Protein AF-X1DYA6-F1 (afdb_monomer_lite)

InterPro domains:
  IPR012340 Nucleic acid-binding, OB-fold [G3DSA:2.40.50.140] (9-68)
  IPR012340 Nucleic acid-binding, OB-fold [SSF50249] (9-68)

Secondary structure (DSSP, 8-state):
-----PPPEE--GGG--TT--SEE---EEEEE---EEEE-TTT--EEEEEEEEEE-SS-EEEEEEE--

Sequence (68 aa):
MGYEEREPIEATVAELKPRMKNVTISFKVISIGEQREIESRRDGSSHRVCDITVGDASGIVQVPLWDD

pLDDT: mean 92.36, std 11.23, range [49.69, 98.5]

Structure (mmCIF, N/CA/C/O backbone):
data_AF-X1DYA6-F1
#
_entry.id   AF-X1DYA6-F1
#
loop_
_atom_site.group_PDB
_atom_site.id
_atom_site.type_symbol
_atom_site.label_atom_id
_atom_site.label_alt_id
_atom_site.label_comp_id
_atom_site.label_asym_id
_atom_site.label_entity_id
_atom_site.label_seq_id
_atom_site.pdbx_PDB_ins_code
_atom_site.Cartn_x
_atom_site.Cartn_y
_atom_site.Cartn_z
_atom_site.occupancy
_atom_site.B_iso_or_equiv
_atom_site.auth_seq_id
_atom_site.auth_comp_id
_atom_site.auth_asym_id
_atom_site.auth_atom_id
_atom_site.pdbx_PDB_model_num
ATOM 1 N N . MET A 1 1 ? 23.408 -8.896 18.726 1.00 49.69 1 MET A N 1
ATOM 2 C CA . MET A 1 1 ? 23.283 -9.207 17.287 1.00 49.69 1 MET A CA 1
ATOM 3 C C . MET A 1 1 ? 22.832 -7.918 16.630 1.00 49.69 1 MET A C 1
ATOM 5 O O . MET A 1 1 ? 21.682 -7.543 16.806 1.00 49.69 1 MET A O 1
ATOM 9 N N . GLY A 1 2 ? 23.783 -7.146 16.101 1.00 51.22 2 GLY A N 1
ATOM 10 C CA . GLY A 1 2 ? 23.529 -5.780 15.652 1.00 51.22 2 GLY A CA 1
ATOM 11 C C . GLY A 1 2 ? 22.534 -5.785 14.504 1.00 51.22 2 GLY A C 1
ATOM 12 O O . GLY A 1 2 ? 22.738 -6.487 13.516 1.00 51.22 2 GLY A O 1
ATOM 13 N N . TYR A 1 3 ? 21.453 -5.025 14.644 1.00 56.19 3 TYR A N 1
ATOM 14 C CA . TYR A 1 3 ? 20.718 -4.546 13.485 1.00 56.19 3 TYR A CA 1
ATOM 15 C C . TYR A 1 3 ? 21.630 -3.512 12.831 1.00 56.19 3 TYR A C 1
ATOM 17 O O . TYR A 1 3 ? 21.506 -2.325 13.105 1.00 56.19 3 TYR A O 1
ATOM 25 N N . GLU A 1 4 ? 22.634 -3.985 12.089 1.00 60.28 4 GLU A N 1
ATOM 26 C CA . GLU A 1 4 ? 23.448 -3.117 11.247 1.00 60.28 4 GLU A CA 1
ATOM 27 C C . GLU A 1 4 ? 22.489 -2.262 10.418 1.00 60.28 4 GLU A C 1
ATOM 29 O O . GLU A 1 4 ? 21.521 -2.786 9.851 1.00 60.28 4 GLU A O 1
ATOM 34 N N . GLU A 1 5 ? 22.734 -0.953 10.427 1.00 64.06 5 GLU A N 1
ATOM 35 C CA . GLU A 1 5 ? 22.119 0.046 9.560 1.00 64.06 5 GLU A CA 1
ATOM 36 C C . GLU A 1 5 ? 22.326 -0.387 8.109 1.00 64.06 5 GLU A C 1
ATOM 38 O O . GLU A 1 5 ? 23.289 -0.022 7.444 1.00 64.06 5 GLU A O 1
ATOM 43 N N . ARG A 1 6 ? 21.452 -1.266 7.623 1.00 69.12 6 ARG A N 1
ATOM 44 C CA . ARG A 1 6 ? 21.445 -1.654 6.221 1.00 69.12 6 ARG A CA 1
ATOM 45 C C . ARG A 1 6 ? 21.017 -0.431 5.439 1.00 69.12 6 ARG A C 1
ATOM 47 O O . ARG A 1 6 ? 19.918 0.073 5.687 1.00 69.12 6 ARG A O 1
ATOM 54 N N . GLU A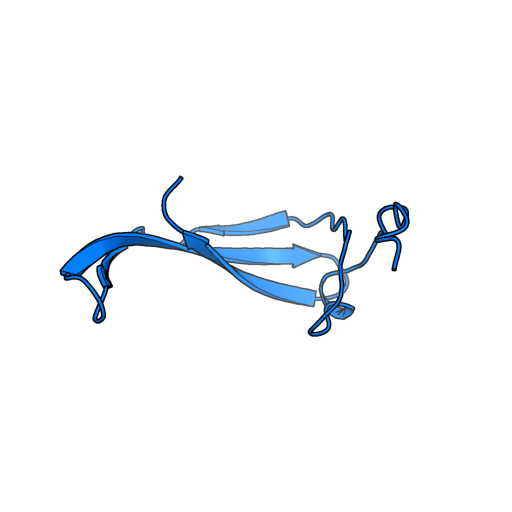 1 7 ? 21.872 0.016 4.527 1.00 78.94 7 GLU A N 1
ATOM 55 C CA . GLU A 1 7 ? 21.531 1.108 3.626 1.00 78.94 7 GLU A CA 1
ATOM 56 C C . GLU A 1 7 ? 20.196 0.811 2.930 1.00 78.94 7 GLU A C 1
ATOM 58 O O . GLU A 1 7 ? 19.925 -0.354 2.600 1.00 78.94 7 GLU A O 1
ATOM 63 N N . PRO A 1 8 ? 19.338 1.830 2.750 1.00 84.88 8 PRO A N 1
ATOM 64 C CA . PRO A 1 8 ? 18.119 1.667 1.986 1.00 84.88 8 PRO A CA 1
ATOM 65 C C . PRO A 1 8 ? 18.429 1.099 0.600 1.00 84.88 8 PRO A C 1
ATOM 67 O O . PRO A 1 8 ? 19.296 1.610 -0.107 1.00 84.88 8 PRO A O 1
ATOM 70 N N . ILE A 1 9 ? 17.724 0.040 0.215 1.00 91.38 9 ILE A N 1
ATOM 71 C CA . ILE A 1 9 ? 17.781 -0.492 -1.142 1.00 91.38 9 ILE A CA 1
ATOM 72 C C . ILE A 1 9 ? 16.702 0.181 -1.985 1.00 91.38 9 ILE A C 1
ATOM 74 O O . ILE A 1 9 ? 15.533 0.215 -1.601 1.00 91.38 9 ILE A O 1
ATOM 78 N N . GLU A 1 10 ? 17.090 0.697 -3.143 1.00 94.94 10 GLU A N 1
ATOM 79 C CA . GLU A 1 10 ? 16.136 1.088 -4.179 1.00 94.94 10 GLU A CA 1
ATOM 80 C C . GLU A 1 10 ? 15.603 -0.180 -4.852 1.00 94.94 10 GLU A C 1
ATOM 82 O O . GLU A 1 10 ? 16.380 -1.061 -5.231 1.00 94.94 10 GLU A O 1
ATOM 87 N N . ALA A 1 11 ? 14.284 -0.288 -4.982 1.00 95.75 11 ALA A N 1
ATOM 88 C CA . ALA A 1 11 ? 13.629 -1.406 -5.652 1.00 95.75 11 ALA A CA 1
ATOM 89 C C . ALA A 1 11 ? 12.452 -0.924 -6.504 1.00 95.75 11 ALA A C 1
ATOM 91 O O . ALA A 1 11 ? 11.897 0.154 -6.293 1.00 95.75 11 ALA A O 1
ATOM 92 N N . THR A 1 12 ? 12.053 -1.756 -7.457 1.00 97.62 12 THR A N 1
ATOM 93 C CA . THR A 1 12 ? 10.837 -1.571 -8.256 1.00 97.62 12 THR A CA 1
ATOM 94 C C . THR A 1 12 ? 9.650 -2.317 -7.644 1.00 97.62 12 THR A C 1
ATOM 96 O O . THR A 1 12 ? 9.810 -3.206 -6.801 1.00 97.62 12 THR A O 1
ATOM 99 N N . VAL A 1 13 ? 8.434 -1.989 -8.085 1.00 97.25 13 VAL A N 1
ATOM 100 C CA . VAL A 1 13 ? 7.203 -2.646 -7.615 1.00 97.25 13 VAL A CA 1
ATOM 101 C C . VAL A 1 13 ? 7.250 -4.167 -7.818 1.00 97.25 13 VAL A C 1
ATOM 103 O O . VAL A 1 13 ? 6.867 -4.915 -6.919 1.00 97.25 13 VAL A O 1
ATOM 106 N N . ALA A 1 14 ? 7.754 -4.650 -8.956 1.00 97.44 14 ALA A N 1
ATOM 107 C CA . ALA A 1 14 ? 7.811 -6.081 -9.265 1.00 97.44 14 ALA A CA 1
ATOM 108 C C . ALA A 1 14 ? 8.864 -6.859 -8.452 1.00 97.44 14 ALA A C 1
ATOM 110 O O . ALA A 1 14 ? 8.803 -8.088 -8.371 1.00 97.44 14 ALA A O 1
ATOM 111 N N . GLU A 1 15 ? 9.834 -6.172 -7.847 1.00 97.06 15 GLU A N 1
ATOM 112 C CA . GLU A 1 15 ? 10.903 -6.798 -7.061 1.00 97.06 15 GLU A CA 1
ATOM 113 C C . GLU A 1 15 ? 10.515 -7.040 -5.601 1.00 97.06 15 GLU A C 1
ATOM 115 O O . GLU A 1 15 ? 11.223 -7.769 -4.897 1.00 97.06 15 GLU A O 1
ATOM 120 N N . LEU A 1 16 ? 9.387 -6.474 -5.157 1.00 94.50 16 LEU A N 1
ATOM 121 C CA . LEU A 1 16 ? 8.853 -6.647 -3.813 1.00 94.50 16 LEU A CA 1
ATOM 122 C C . LEU A 1 16 ? 8.698 -8.128 -3.453 1.00 94.50 16 LEU A C 1
ATOM 124 O O . LEU A 1 16 ? 7.989 -8.899 -4.101 1.00 94.50 16 LEU A O 1
ATOM 128 N N . LYS A 1 17 ? 9.345 -8.521 -2.354 1.00 94.69 17 LYS A N 1
ATOM 129 C CA . LYS A 1 17 ? 9.287 -9.867 -1.780 1.00 94.69 17 LYS A CA 1
ATOM 130 C C . LYS A 1 17 ? 9.059 -9.789 -0.273 1.00 94.69 17 LYS A C 1
ATOM 132 O O . LYS A 1 17 ? 9.545 -8.861 0.383 1.00 94.69 17 LYS A O 1
ATOM 137 N N . PRO A 1 18 ? 8.381 -10.787 0.320 1.00 94.75 18 PRO A N 1
ATOM 138 C CA . PRO A 1 18 ? 8.257 -10.871 1.767 1.00 94.75 18 PRO A CA 1
ATOM 139 C C . PRO A 1 18 ? 9.624 -10.800 2.456 1.00 94.75 18 PRO A C 1
ATOM 141 O O . PRO A 1 18 ? 10.600 -11.375 1.977 1.00 94.75 18 PRO A O 1
ATOM 144 N N . ARG A 1 19 ? 9.667 -10.157 3.629 1.00 91.38 19 ARG A N 1
ATOM 145 C CA . ARG A 1 19 ? 10.860 -9.998 4.488 1.00 91.38 19 ARG A CA 1
ATOM 146 C C . ARG A 1 19 ? 11.951 -9.055 3.964 1.00 91.38 19 ARG A C 1
ATOM 148 O O . ARG A 1 19 ? 12.971 -8.931 4.645 1.00 91.38 19 ARG A O 1
ATOM 155 N N . MET A 1 20 ? 11.759 -8.376 2.831 1.00 93.00 20 MET A N 1
ATOM 156 C CA . MET A 1 20 ? 12.599 -7.224 2.486 1.00 93.00 20 MET A CA 1
ATOM 157 C C . MET A 1 20 ? 12.456 -6.133 3.560 1.00 93.00 20 MET A C 1
ATOM 159 O O . MET A 1 20 ? 11.401 -5.989 4.177 1.00 93.00 20 MET A O 1
ATOM 163 N N . LYS A 1 21 ? 13.543 -5.412 3.832 1.00 91.00 21 LYS A N 1
ATOM 164 C CA . LYS A 1 21 ? 13.626 -4.353 4.848 1.00 91.00 21 LYS A CA 1
ATOM 165 C C . LYS A 1 21 ? 14.431 -3.192 4.281 1.00 91.00 21 LYS A C 1
ATOM 167 O O . LYS A 1 21 ? 15.278 -3.441 3.429 1.00 91.00 21 LYS A O 1
ATOM 172 N N . ASN A 1 22 ? 14.196 -1.986 4.798 1.00 92.50 22 ASN A N 1
ATOM 173 C CA . ASN A 1 22 ? 14.858 -0.749 4.372 1.00 92.50 22 ASN A CA 1
ATOM 174 C C . ASN A 1 22 ? 14.779 -0.581 2.848 1.00 92.50 22 ASN A C 1
ATOM 176 O O . ASN A 1 22 ? 15.796 -0.601 2.172 1.00 92.50 22 ASN A O 1
ATOM 180 N N . VAL A 1 23 ? 13.563 -0.509 2.305 1.00 93.25 23 VAL A N 1
ATOM 181 C CA . VAL A 1 23 ? 13.328 -0.420 0.858 1.00 93.25 23 VAL A CA 1
ATOM 182 C C . VAL A 1 23 ? 12.728 0.936 0.526 1.00 93.25 23 VAL A C 1
ATOM 184 O O . VAL A 1 23 ? 11.759 1.341 1.170 1.00 93.25 23 VAL A O 1
ATOM 187 N N . THR A 1 24 ? 13.262 1.585 -0.501 1.00 95.00 24 THR A N 1
ATOM 188 C CA . THR A 1 24 ? 12.682 2.773 -1.129 1.00 95.00 24 THR A CA 1
ATOM 189 C C . THR A 1 24 ? 12.163 2.389 -2.511 1.00 95.00 24 THR A C 1
ATOM 191 O O . THR A 1 24 ? 12.835 1.676 -3.255 1.00 95.00 24 THR A O 1
ATOM 194 N N . ILE A 1 25 ? 10.946 2.827 -2.843 1.00 95.62 25 ILE 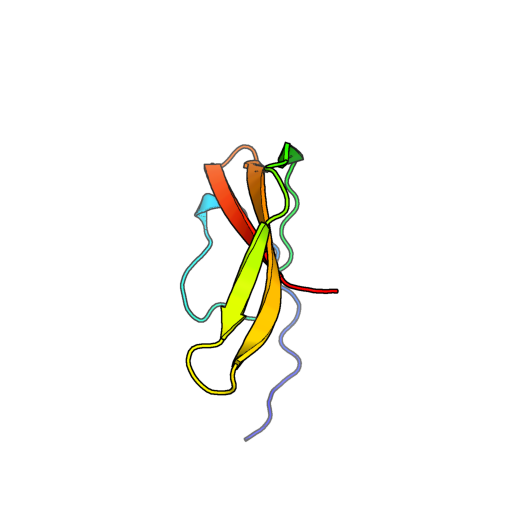A N 1
ATOM 195 C CA . ILE A 1 25 ? 10.318 2.585 -4.147 1.00 95.62 25 ILE A CA 1
ATOM 196 C C . ILE A 1 25 ? 9.678 3.884 -4.616 1.00 95.62 25 ILE A C 1
ATOM 198 O O . ILE A 1 25 ? 8.929 4.519 -3.875 1.00 95.62 25 ILE A O 1
ATOM 202 N N . SER A 1 26 ? 9.939 4.247 -5.869 1.00 97.38 26 SER A N 1
ATOM 203 C CA . SER A 1 26 ? 9.283 5.367 -6.541 1.00 97.38 26 SER A CA 1
ATOM 204 C C . SER A 1 26 ? 8.202 4.856 -7.490 1.00 97.38 26 SER A C 1
ATOM 206 O O . SER A 1 26 ? 8.494 4.137 -8.440 1.00 97.38 26 SER A O 1
ATOM 208 N N . PHE A 1 27 ? 6.952 5.256 -7.267 1.00 97.62 27 PHE A N 1
ATOM 209 C CA . PHE A 1 27 ? 5.804 4.846 -8.081 1.00 97.62 27 PHE A CA 1
ATOM 210 C C . PHE A 1 27 ? 4.822 6.003 -8.294 1.00 97.62 27 PHE A C 1
ATOM 212 O O . PHE A 1 27 ? 4.881 7.033 -7.622 1.00 97.62 27 PHE A O 1
ATOM 219 N N . LYS A 1 28 ? 3.881 5.827 -9.227 1.00 98.38 28 LYS A N 1
ATOM 220 C CA . LYS A 1 28 ? 2.734 6.723 -9.412 1.00 98.38 28 LYS A CA 1
ATOM 221 C C . LYS A 1 28 ? 1.493 6.144 -8.749 1.00 98.38 28 LYS A C 1
ATOM 223 O O . LYS A 1 28 ? 1.259 4.938 -8.801 1.00 98.38 28 LYS A O 1
ATOM 228 N N . VAL A 1 29 ? 0.668 7.022 -8.187 1.00 98.19 29 VAL A N 1
ATOM 229 C CA . VAL A 1 29 ? -0.687 6.668 -7.755 1.00 98.19 29 VAL A CA 1
ATOM 230 C C . VAL A 1 29 ? -1.576 6.571 -8.990 1.00 98.19 29 VAL A C 1
ATOM 232 O O . VAL A 1 29 ? -1.647 7.511 -9.781 1.00 98.19 29 VAL A O 1
ATOM 235 N N . ILE A 1 30 ? -2.218 5.419 -9.165 1.00 98.38 30 ILE A N 1
ATOM 236 C CA . ILE A 1 30 ? -3.108 5.127 -10.294 1.00 98.38 30 ILE A CA 1
ATOM 237 C C . ILE A 1 30 ? -4.557 5.397 -9.891 1.00 98.38 30 ILE A C 1
ATOM 239 O O . ILE A 1 30 ? -5.301 6.024 -10.642 1.00 98.38 30 ILE A O 1
ATOM 243 N N . SER A 1 31 ? -4.955 4.950 -8.700 1.00 98.31 31 SER A N 1
ATOM 244 C CA . SER A 1 31 ? -6.279 5.215 -8.143 1.00 98.31 31 SER A CA 1
ATOM 245 C C . SER A 1 31 ? -6.249 5.222 -6.618 1.00 98.31 31 SER A C 1
ATOM 247 O O . SER A 1 31 ? -5.402 4.585 -5.987 1.00 98.31 31 SER A O 1
ATOM 249 N N . ILE A 1 32 ? -7.193 5.960 -6.039 1.00 98.12 32 ILE A N 1
ATOM 250 C CA . ILE A 1 32 ? -7.435 6.034 -4.600 1.00 98.12 32 ILE A CA 1
ATOM 251 C C . ILE A 1 32 ? -8.841 5.483 -4.374 1.00 98.12 32 ILE A C 1
ATOM 253 O O . ILE A 1 32 ?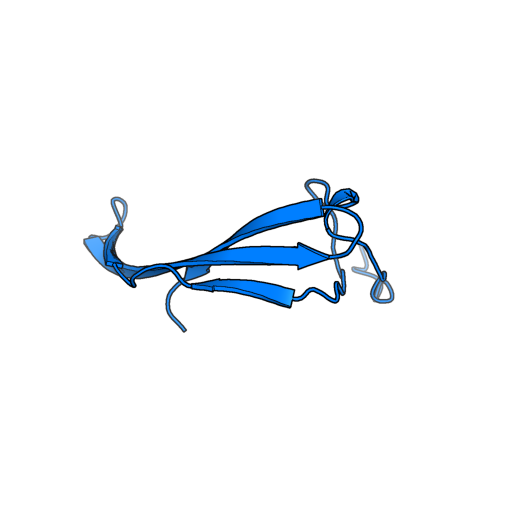 -9.788 5.954 -5.005 1.00 98.12 32 ILE A O 1
ATOM 257 N N . GLY A 1 33 ? -8.956 4.448 -3.543 1.00 96.75 33 GLY A N 1
ATOM 258 C CA . GLY A 1 33 ? -10.239 3.883 -3.146 1.00 96.75 33 GLY A CA 1
ATOM 259 C C . GLY A 1 33 ? -10.978 4.756 -2.133 1.00 96.75 33 GLY A C 1
ATOM 260 O O . GLY A 1 33 ? -10.485 5.785 -1.673 1.00 96.75 33 GLY A O 1
ATOM 261 N N . GLU A 1 34 ? -12.179 4.325 -1.765 1.00 97.25 34 GLU A N 1
ATOM 262 C CA . GLU A 1 34 ? -12.923 4.957 -0.681 1.00 97.25 34 GLU A CA 1
ATOM 263 C C . GLU A 1 34 ? -12.391 4.502 0.680 1.00 97.25 34 GLU A C 1
ATOM 265 O O . GLU A 1 34 ? -12.044 3.334 0.888 1.00 97.25 34 GLU A O 1
ATOM 270 N N . GLN A 1 35 ? -12.350 5.439 1.621 1.00 96.75 35 GLN A N 1
ATOM 271 C CA . GLN A 1 35 ? -12.015 5.151 3.005 1.00 96.75 35 GLN A CA 1
ATOM 272 C C . GLN A 1 35 ? -13.184 4.440 3.688 1.00 96.75 35 GLN A C 1
ATOM 274 O O . GLN A 1 35 ? -14.332 4.874 3.591 1.00 96.75 35 GLN A O 1
ATOM 279 N N . ARG A 1 36 ? -12.882 3.365 4.416 1.00 96.62 36 ARG A N 1
ATOM 280 C CA . ARG A 1 36 ? -13.864 2.581 5.174 1.00 96.62 36 ARG A CA 1
ATOM 281 C C . ARG A 1 36 ? -13.423 2.387 6.615 1.00 96.62 36 ARG A C 1
ATOM 283 O O . ARG A 1 36 ? -12.232 2.248 6.892 1.00 96.62 36 ARG A O 1
ATOM 290 N N . GLU A 1 37 ? -14.398 2.347 7.511 1.00 96.88 37 GLU A N 1
ATOM 291 C CA . GLU A 1 37 ? -14.191 1.984 8.910 1.00 96.88 37 GLU A CA 1
ATOM 292 C C . GLU A 1 37 ? -14.349 0.476 9.089 1.00 96.88 37 GLU A C 1
ATOM 294 O O . GLU A 1 37 ? -15.262 -0.140 8.531 1.00 96.88 37 GLU A O 1
ATOM 299 N N . ILE A 1 38 ? -13.446 -0.125 9.858 1.00 95.56 38 ILE A N 1
ATOM 300 C CA . ILE A 1 38 ? -13.527 -1.524 10.260 1.00 95.56 38 ILE A CA 1
ATOM 301 C C . ILE A 1 38 ? -13.307 -1.652 11.765 1.00 95.56 38 ILE A C 1
ATOM 303 O O . ILE A 1 38 ? -12.585 -0.862 12.362 1.00 95.56 38 ILE A O 1
ATOM 307 N N . GLU A 1 39 ? -13.877 -2.689 12.368 1.00 96.38 39 GLU A N 1
ATOM 308 C CA . GLU A 1 39 ? -13.690 -2.985 13.789 1.00 96.38 39 GLU A CA 1
ATOM 309 C C . GLU A 1 39 ? -12.689 -4.134 13.980 1.00 96.38 39 GLU A C 1
ATOM 311 O O . GLU A 1 39 ? -12.775 -5.193 13.341 1.00 96.38 39 GLU A O 1
ATOM 316 N N . SER A 1 40 ? -11.732 -3.944 14.886 1.00 93.94 40 SER A N 1
ATOM 317 C CA . SER A 1 40 ? -10.788 -4.973 15.306 1.00 93.94 40 SER A CA 1
ATOM 318 C C . SER A 1 40 ? -11.523 -6.090 16.038 1.00 93.94 40 SER A C 1
ATOM 320 O O . SER A 1 40 ? -12.133 -5.905 17.089 1.00 93.94 40 SER A O 1
ATOM 322 N N . ARG A 1 41 ? -11.384 -7.316 15.530 1.00 94.06 41 ARG A N 1
ATOM 323 C CA . ARG A 1 41 ? -11.956 -8.509 16.173 1.00 94.06 41 ARG A CA 1
ATOM 324 C C . ARG A 1 41 ? -11.315 -8.841 17.522 1.00 94.06 41 ARG A C 1
ATOM 326 O O . ARG A 1 41 ? -11.844 -9.684 18.240 1.00 94.06 41 ARG A O 1
ATOM 333 N N . ARG A 1 42 ? -10.147 -8.266 17.832 1.00 93.88 42 ARG A N 1
ATOM 334 C CA . ARG A 1 42 ? -9.394 -8.580 19.052 1.00 93.88 42 ARG A CA 1
ATOM 335 C C . ARG A 1 42 ? -9.843 -7.729 20.238 1.00 93.88 42 ARG A C 1
ATOM 337 O O . ARG A 1 42 ? -9.903 -8.253 21.345 1.00 93.88 42 ARG A O 1
ATOM 344 N N . ASP A 1 43 ? -10.113 -6.450 20.013 1.00 94.06 43 ASP A N 1
ATOM 345 C CA . ASP A 1 43 ? -10.347 -5.463 21.074 1.00 94.06 43 ASP A CA 1
ATOM 346 C C . ASP A 1 43 ? -11.526 -4.513 20.801 1.00 94.06 43 ASP A C 1
ATOM 348 O O . ASP A 1 43 ? -11.837 -3.683 21.650 1.00 94.06 43 ASP A O 1
ATOM 352 N N . GLY A 1 44 ? -12.213 -4.649 19.662 1.00 94.62 44 GLY A N 1
ATOM 353 C CA . GLY A 1 44 ? -13.365 -3.820 19.301 1.00 94.62 44 GLY A CA 1
ATOM 354 C C . GLY A 1 44 ? -13.006 -2.387 18.904 1.00 94.62 44 GLY A C 1
ATOM 355 O O . GLY A 1 44 ? -13.901 -1.560 18.778 1.00 94.62 44 GLY A O 1
ATOM 356 N N . SER A 1 45 ? -11.721 -2.071 18.726 1.00 95.12 45 SER A N 1
ATOM 357 C CA . SER A 1 45 ? -11.296 -0.741 18.285 1.00 95.12 45 SER A CA 1
ATOM 358 C C . SER A 1 45 ? -11.658 -0.482 16.818 1.00 95.12 45 SER A C 1
ATOM 360 O O . SER A 1 45 ? -11.592 -1.384 15.980 1.00 95.12 45 SER A O 1
ATOM 362 N N . SER A 1 46 ? -12.053 0.754 16.506 1.00 96.19 46 SER A N 1
ATOM 363 C CA . SER A 1 46 ? -12.325 1.195 15.135 1.00 96.19 46 SER A CA 1
ATOM 364 C C . SER A 1 46 ? -11.035 1.633 14.448 1.00 96.19 46 SER A C 1
ATOM 366 O O . SER A 1 46 ? -10.303 2.468 14.974 1.00 96.19 46 SER A O 1
ATOM 368 N N . HIS A 1 47 ? -10.809 1.114 13.247 1.00 96.56 47 HIS A N 1
ATOM 369 C CA . HIS A 1 47 ? -9.708 1.473 12.362 1.00 96.56 47 HIS A CA 1
ATOM 370 C C . HIS A 1 47 ? -10.243 2.011 11.045 1.00 96.56 47 HIS A C 1
ATOM 372 O O . HIS A 1 47 ? -11.315 1.612 10.581 1.00 96.56 47 HIS A O 1
ATOM 378 N N . ARG A 1 48 ? -9.470 2.880 10.402 1.00 96.75 48 ARG A N 1
ATOM 379 C CA . ARG A 1 48 ? -9.764 3.374 9.056 1.00 96.75 48 ARG A CA 1
ATOM 380 C C . ARG A 1 48 ? -8.810 2.717 8.077 1.00 96.75 48 ARG A C 1
ATOM 382 O O . ARG A 1 48 ? -7.616 2.636 8.340 1.00 96.75 48 ARG A O 1
ATOM 389 N N . VAL A 1 49 ? -9.327 2.260 6.942 1.00 97.75 49 VAL A N 1
ATOM 390 C CA . VAL A 1 49 ? -8.500 1.696 5.872 1.00 97.75 49 VAL A CA 1
ATOM 391 C C . VAL A 1 49 ? -8.902 2.261 4.517 1.00 97.75 49 VAL A C 1
ATOM 393 O O . VAL A 1 49 ? -10.088 2.417 4.221 1.00 97.75 49 VAL A O 1
ATOM 396 N N . CYS A 1 50 ? -7.906 2.562 3.689 1.00 97.75 50 CYS A N 1
ATOM 397 C CA . CYS A 1 50 ? -8.073 2.972 2.300 1.00 97.75 50 CYS A CA 1
ATOM 398 C C . CYS A 1 50 ? -7.102 2.181 1.422 1.00 97.75 50 CYS A C 1
ATOM 400 O O . CYS A 1 50 ? -5.893 2.201 1.646 1.00 97.75 50 CYS A O 1
ATOM 402 N N . ASP A 1 51 ? -7.627 1.478 0.422 1.00 97.94 51 ASP A N 1
ATOM 403 C CA . ASP A 1 51 ? -6.796 0.800 -0.568 1.00 97.94 51 ASP A CA 1
ATOM 404 C C . ASP A 1 51 ? -6.435 1.768 -1.696 1.00 97.94 51 ASP A C 1
ATOM 406 O O . ASP A 1 51 ? -7.314 2.302 -2.379 1.00 97.94 51 ASP A O 1
ATOM 410 N N . ILE A 1 52 ? -5.138 1.959 -1.930 1.00 98.25 52 ILE A N 1
ATOM 411 C CA . ILE A 1 52 ? -4.635 2.688 -3.096 1.00 98.25 52 ILE A CA 1
ATOM 412 C C . ILE A 1 52 ? -4.033 1.710 -4.100 1.00 98.25 52 ILE A C 1
ATOM 414 O O . ILE A 1 52 ? -3.399 0.723 -3.727 1.00 98.25 52 ILE A O 1
ATOM 418 N N . THR A 1 53 ? -4.205 1.989 -5.390 1.00 98.50 53 THR A N 1
ATOM 419 C CA . THR A 1 53 ? -3.497 1.267 -6.452 1.00 98.50 53 THR A CA 1
ATOM 420 C C . THR A 1 53 ? -2.345 2.125 -6.938 1.00 98.50 53 THR A C 1
ATOM 422 O O . THR A 1 53 ? -2.543 3.275 -7.340 1.00 98.50 53 THR A O 1
ATOM 425 N N . VAL A 1 54 ? -1.139 1.566 -6.921 1.00 98.38 54 VAL A N 1
ATOM 426 C CA . VAL A 1 54 ? 0.088 2.255 -7.324 1.00 98.38 54 VAL A CA 1
ATOM 427 C C . VAL A 1 54 ? 0.873 1.412 -8.314 1.00 98.38 54 VAL A C 1
ATOM 429 O O . VAL A 1 54 ? 0.748 0.188 -8.333 1.00 98.38 54 VAL A O 1
ATOM 432 N N . GLY A 1 55 ? 1.693 2.050 -9.141 1.00 98.25 55 GLY A N 1
ATOM 433 C CA . GLY A 1 55 ? 2.534 1.324 -10.082 1.00 98.25 55 GLY A CA 1
ATOM 434 C C . GLY A 1 55 ? 3.692 2.135 -10.639 1.00 98.25 55 GLY A C 1
ATOM 435 O O . GLY A 1 55 ? 3.683 3.368 -10.639 1.00 98.25 55 GLY A O 1
ATOM 436 N N . ASP A 1 56 ? 4.686 1.411 -11.128 1.00 98.25 56 ASP A N 1
ATOM 437 C CA . ASP A 1 56 ? 5.822 1.922 -11.889 1.00 98.25 56 ASP A CA 1
ATOM 438 C C . ASP A 1 56 ? 5.919 1.175 -13.236 1.00 98.25 56 ASP A C 1
ATOM 440 O O . ASP A 1 56 ? 4.986 0.488 -13.654 1.00 98.25 56 ASP A O 1
ATOM 444 N N . ALA A 1 57 ? 7.033 1.322 -13.957 1.00 97.62 57 ALA A N 1
ATOM 445 C CA . ALA A 1 57 ? 7.228 0.630 -15.233 1.00 97.62 57 ALA A CA 1
ATOM 446 C C . ALA A 1 57 ? 7.347 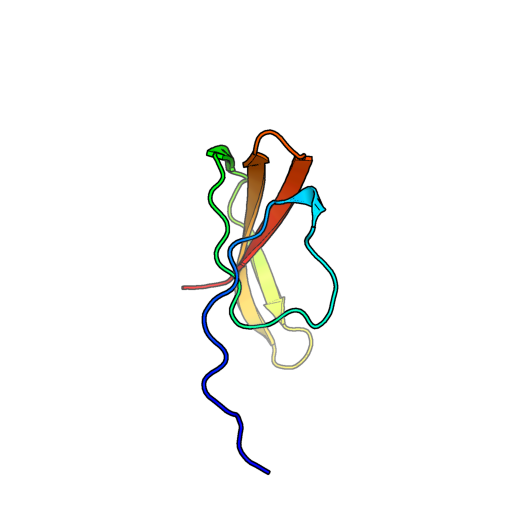-0.905 -15.100 1.00 97.62 57 ALA A C 1
ATOM 448 O O . ALA A 1 57 ? 7.213 -1.609 -16.098 1.00 97.62 57 ALA A O 1
ATOM 449 N N . SER A 1 58 ? 7.619 -1.419 -13.897 1.00 98.12 58 SER A N 1
ATOM 450 C CA . SER A 1 58 ? 7.797 -2.846 -13.618 1.00 98.12 58 SER A CA 1
ATOM 451 C C . SER A 1 58 ? 6.483 -3.554 -13.283 1.00 98.12 58 SER A C 1
ATOM 453 O O . SER A 1 58 ? 6.341 -4.742 -13.573 1.00 98.12 58 SER A O 1
ATOM 455 N N . GLY A 1 59 ? 5.514 -2.852 -12.685 1.00 97.44 59 GLY A N 1
ATOM 456 C CA . GLY A 1 59 ? 4.264 -3.469 -12.260 1.00 97.44 59 GLY A CA 1
ATOM 457 C C . GLY A 1 59 ? 3.336 -2.562 -11.458 1.00 97.44 59 GLY A C 1
ATOM 458 O O . GLY A 1 59 ? 3.595 -1.378 -11.245 1.00 97.44 59 GLY A O 1
ATOM 459 N N . ILE A 1 60 ? 2.226 -3.155 -11.017 1.00 98.00 60 ILE A N 1
ATOM 460 C CA . ILE A 1 60 ? 1.152 -2.508 -10.255 1.00 98.00 60 ILE A CA 1
ATOM 461 C C . ILE A 1 60 ? 0.885 -3.333 -8.995 1.00 98.00 60 ILE A C 1
ATOM 463 O O . ILE A 1 60 ? 0.861 -4.563 -9.052 1.00 98.00 60 ILE A O 1
ATOM 467 N N . VAL A 1 61 ? 0.655 -2.660 -7.868 1.00 97.62 61 VAL A N 1
ATOM 468 C CA . VAL A 1 61 ? 0.317 -3.284 -6.584 1.00 97.62 61 VAL A CA 1
ATOM 469 C C . VAL A 1 61 ? -0.753 -2.471 -5.850 1.00 97.62 61 VAL A C 1
ATOM 471 O O . VAL A 1 61 ? -0.858 -1.255 -6.020 1.00 97.62 61 VAL A O 1
ATOM 474 N N . GLN A 1 62 ? -1.554 -3.151 -5.029 1.00 97.75 62 GLN A N 1
ATOM 475 C CA . GLN A 1 62 ? -2.497 -2.514 -4.113 1.00 97.75 62 GLN A CA 1
ATOM 476 C C . GLN A 1 62 ? -1.854 -2.358 -2.733 1.00 97.75 62 GLN A C 1
ATOM 478 O O . GLN A 1 62 ? -1.298 -3.318 -2.194 1.00 97.75 62 GLN A O 1
ATOM 483 N N . VAL A 1 63 ? -1.943 -1.159 -2.164 1.00 97.25 63 VAL A N 1
ATOM 484 C CA . VAL A 1 63 ? -1.383 -0.825 -0.853 1.00 97.25 63 VAL A CA 1
ATOM 485 C C . VAL A 1 63 ? -2.523 -0.409 0.078 1.00 97.25 63 VAL A C 1
ATOM 487 O O . VAL A 1 63 ? -3.155 0.619 -0.175 1.00 97.25 63 VAL A O 1
ATOM 490 N N . PRO A 1 64 ? -2.802 -1.175 1.147 1.00 97.12 64 PRO A N 1
ATOM 491 C CA . PRO A 1 64 ? -3.742 -0.751 2.171 1.00 97.12 64 PRO A CA 1
ATOM 492 C C . P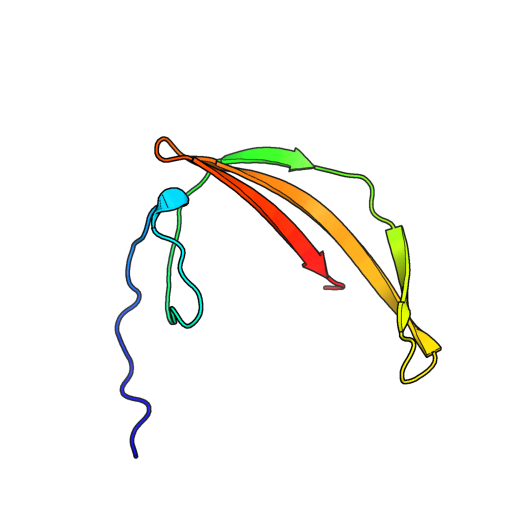RO A 1 64 ? -3.067 0.263 3.104 1.00 97.12 64 PRO A C 1
ATOM 494 O O . PRO A 1 64 ? -2.068 -0.048 3.756 1.00 97.12 64 PRO A O 1
ATOM 497 N N . LEU A 1 65 ? -3.622 1.469 3.175 1.00 96.94 65 LEU A N 1
ATOM 498 C CA . LEU A 1 65 ? -3.248 2.503 4.137 1.00 96.94 65 LEU A CA 1
ATOM 499 C C . LEU A 1 65 ? -4.173 2.410 5.346 1.00 96.94 65 LEU A C 1
ATOM 501 O O . LEU A 1 65 ? -5.390 2.355 5.175 1.00 96.94 65 LEU A O 1
ATOM 505 N N . TRP A 1 66 ? -3.594 2.384 6.540 1.00 96.62 66 TRP A N 1
ATOM 506 C CA . TRP A 1 66 ? -4.306 2.218 7.802 1.00 96.62 66 TRP A CA 1
ATOM 507 C C . TRP A 1 66 ? -4.143 3.460 8.665 1.00 96.62 66 TRP A C 1
ATOM 509 O O . TRP A 1 66 ? -3.038 3.982 8.744 1.00 96.62 66 TRP A O 1
ATOM 519 N N . ASP A 1 67 ? -5.226 3.862 9.324 1.00 95.12 67 ASP A N 1
ATOM 520 C CA . ASP A 1 67 ? -5.279 4.941 10.312 1.00 95.12 67 ASP A CA 1
ATOM 521 C C . ASP A 1 67 ? -4.539 6.221 9.878 1.00 95.12 67 ASP A C 1
ATOM 523 O O . ASP A 1 67 ? -4.958 6.821 8.885 1.00 95.12 67 ASP A O 1
ATOM 527 N N . ASP A 1 68 ? -3.514 6.644 10.628 1.00 86.62 68 ASP A N 1
ATOM 528 C CA . ASP A 1 68 ? -2.719 7.864 10.418 1.00 86.62 68 ASP A CA 1
ATOM 529 C C . ASP A 1 68 ? -1.216 7.550 10.289 1.00 86.62 68 ASP A C 1
ATOM 531 O O . ASP A 1 68 ? -0.718 6.675 11.040 1.00 86.62 68 ASP A O 1
#

Foldseek 3Di:
DDPPPDAADEDFPQVDDPPDPNYDYDKDWPDKADKDWDADPPPRDIKIWIWTWIHDPNDIDIDIDIHD

Radius of gyration: 1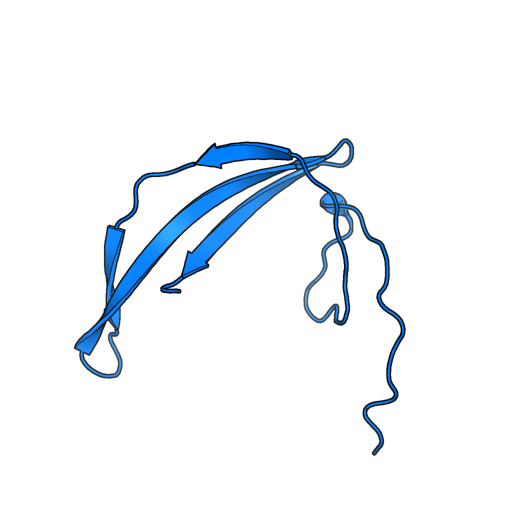5.49 Å; chains: 1; bounding box: 38×19×36 Å

Organism: NCBI:txid412755